Protein AF-A0A2E7YZD4-F1 (afdb_monomer)

Radius of gyration: 18.24 Å; Cα contacts (8 Å, |Δi|>4): 31; chains: 1; bounding box: 43×14×53 Å

Foldseek 3Di:
DALLVVLLVVLVVLLVPCPVVVVVCVVVVHDCVPVVVVNVVSVVVSVVSNVVSVVVRVVVVVVVVVVVVPD

Mean predicted aligned error: 8.52 Å

Structure (mmCIF, N/CA/C/O backbone):
data_AF-A0A2E7YZD4-F1
#
_entry.id   AF-A0A2E7YZD4-F1
#
loop_
_atom_site.group_PDB
_atom_site.id
_atom_site.type_symbol
_atom_site.label_atom_id
_atom_site.label_alt_id
_atom_site.label_comp_id
_atom_site.label_asym_id
_atom_site.label_entity_id
_atom_site.label_seq_id
_atom_site.pdbx_PDB_ins_code
_atom_site.Cartn_x
_atom_site.Cartn_y
_atom_site.Cartn_z
_atom_site.occupancy
_atom_site.B_iso_or_equiv
_atom_site.auth_seq_id
_atom_site.auth_comp_id
_atom_site.auth_asym_id
_atom_site.auth_atom_id
_atom_site.pdbx_PDB_model_num
ATOM 1 N N . MET A 1 1 ? 14.102 8.137 -6.179 1.00 64.31 1 MET A N 1
ATOM 2 C CA . MET A 1 1 ? 13.140 7.187 -5.583 1.00 64.31 1 MET A CA 1
ATOM 3 C C . MET A 1 1 ? 12.568 6.372 -6.716 1.00 64.31 1 MET A C 1
ATOM 5 O O . MET A 1 1 ? 12.213 6.973 -7.724 1.00 64.31 1 MET A O 1
ATOM 9 N N . SER A 1 2 ? 12.582 5.047 -6.605 1.00 85.75 2 SER A N 1
ATOM 10 C CA . SER A 1 2 ? 12.056 4.191 -7.664 1.00 85.75 2 SER A CA 1
ATOM 11 C C . SER A 1 2 ? 10.517 4.268 -7.689 1.00 85.75 2 SER A C 1
ATOM 13 O O . SER A 1 2 ? 9.915 4.573 -6.649 1.00 85.75 2 SER A O 1
ATOM 15 N N . PRO A 1 3 ? 9.865 4.064 -8.848 1.00 85.81 3 PRO A N 1
ATOM 16 C CA . PRO A 1 3 ? 8.406 4.070 -8.945 1.00 85.81 3 PRO A CA 1
ATOM 17 C C . PRO A 1 3 ? 7.756 3.097 -7.956 1.00 85.81 3 PRO A C 1
ATOM 19 O O . PRO A 1 3 ? 6.780 3.464 -7.299 1.00 85.81 3 PRO A O 1
ATOM 22 N N . PHE A 1 4 ? 8.343 1.909 -7.773 1.00 90.56 4 PHE A N 1
ATOM 23 C CA . PHE A 1 4 ? 7.873 0.942 -6.786 1.00 90.56 4 PHE A CA 1
ATOM 24 C C . PHE A 1 4 ? 7.978 1.489 -5.361 1.00 90.56 4 PHE A C 1
ATOM 26 O O . PHE A 1 4 ? 6.997 1.450 -4.626 1.00 90.56 4 PHE A O 1
ATOM 33 N N . GLY A 1 5 ? 9.116 2.082 -4.985 1.00 89.62 5 GLY A N 1
ATOM 34 C CA . GLY A 1 5 ? 9.316 2.613 -3.633 1.00 89.62 5 GLY A CA 1
ATOM 35 C C . GLY A 1 5 ? 8.327 3.723 -3.252 1.00 89.62 5 GLY A C 1
ATOM 36 O O . GLY A 1 5 ? 7.873 3.786 -2.110 1.00 89.62 5 GLY A 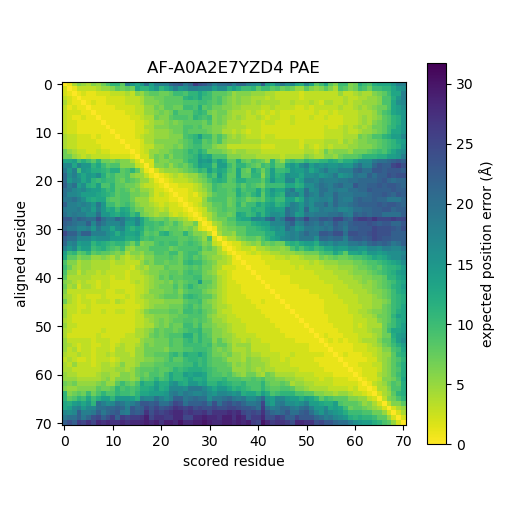O 1
ATOM 37 N N . LEU A 1 6 ? 7.927 4.579 -4.200 1.00 90.88 6 LEU A N 1
ATOM 38 C CA . LEU A 1 6 ? 6.869 5.577 -3.967 1.00 90.88 6 LEU A CA 1
ATOM 39 C C . LEU A 1 6 ? 5.498 4.922 -3.761 1.00 90.88 6 LEU A C 1
ATOM 41 O O . LEU A 1 6 ? 4.730 5.334 -2.888 1.00 90.88 6 LEU A O 1
ATOM 45 N N . MET A 1 7 ? 5.199 3.894 -4.551 1.00 92.75 7 MET A N 1
ATOM 46 C CA . MET A 1 7 ? 3.953 3.137 -4.452 1.00 92.75 7 MET A CA 1
ATOM 47 C C . MET A 1 7 ? 3.886 2.304 -3.168 1.00 92.75 7 MET A C 1
ATOM 49 O O . MET A 1 7 ? 2.813 2.186 -2.583 1.00 92.75 7 MET A O 1
ATOM 53 N N . GLU A 1 8 ? 5.016 1.810 -2.669 1.00 88.88 8 GLU A N 1
ATOM 54 C CA . GLU A 1 8 ? 5.105 1.085 -1.401 1.00 88.88 8 GLU A CA 1
ATOM 55 C C . GLU A 1 8 ? 4.751 1.985 -0.208 1.00 88.88 8 GLU A C 1
ATOM 57 O O . GLU A 1 8 ? 3.911 1.638 0.624 1.00 88.88 8 GLU A O 1
ATOM 62 N N . ILE A 1 9 ? 5.302 3.201 -0.171 1.00 92.75 9 ILE A N 1
ATOM 63 C CA . ILE A 1 9 ? 4.979 4.197 0.862 1.00 92.75 9 ILE A CA 1
ATOM 64 C C . ILE A 1 9 ? 3.496 4.593 0.792 1.00 92.75 9 ILE A C 1
ATOM 66 O O . ILE A 1 9 ? 2.836 4.715 1.830 1.00 92.75 9 ILE A O 1
ATOM 70 N N . ALA A 1 10 ? 2.947 4.762 -0.414 1.00 90.88 10 ALA A N 1
ATOM 71 C CA . ALA A 1 10 ? 1.524 5.037 -0.601 1.00 90.88 10 ALA A CA 1
ATOM 72 C C . ALA A 1 10 ? 0.649 3.871 -0.109 1.00 90.88 10 ALA A C 1
ATOM 74 O O . ALA A 1 10 ? -0.325 4.097 0.612 1.00 90.88 10 ALA A O 1
ATOM 75 N N . ALA A 1 11 ? 1.025 2.630 -0.425 1.00 91.88 11 ALA A N 1
ATOM 76 C CA . ALA A 1 11 ? 0.338 1.429 0.033 1.00 91.88 11 ALA A CA 1
ATOM 77 C C . ALA A 1 11 ? 0.333 1.318 1.566 1.00 91.88 11 ALA A C 1
ATOM 79 O O . ALA A 1 11 ? -0.727 1.106 2.157 1.00 91.88 11 ALA A O 1
ATOM 80 N N . TYR A 1 12 ? 1.474 1.534 2.228 1.00 89.44 12 TYR A N 1
ATOM 81 C CA . TYR A 1 12 ? 1.540 1.534 3.694 1.00 89.44 12 TYR A CA 1
ATOM 82 C C . TYR A 1 12 ? 0.717 2.659 4.321 1.00 89.44 12 TYR A C 1
ATOM 84 O O . TYR A 1 12 ? 0.052 2.445 5.334 1.00 89.44 12 TYR A O 1
ATOM 92 N N . SER A 1 13 ? 0.715 3.841 3.706 1.00 89.25 13 SER A N 1
ATOM 93 C CA . SER A 1 13 ? -0.075 4.982 4.181 1.00 89.25 13 SER A CA 1
ATOM 94 C C . SER A 1 13 ? -1.577 4.693 4.111 1.00 89.25 13 SER A C 1
ATOM 96 O O . SER A 1 13 ? -2.312 5.005 5.049 1.00 89.25 13 SER A O 1
ATOM 98 N N . ILE A 1 14 ? -2.028 4.043 3.033 1.00 87.00 14 ILE A N 1
ATOM 99 C CA . ILE A 1 14 ? -3.415 3.585 2.882 1.00 87.00 14 ILE A CA 1
ATOM 100 C C . ILE A 1 14 ? -3.728 2.515 3.932 1.00 87.00 14 ILE A C 1
ATOM 102 O O . ILE A 1 14 ? -4.699 2.662 4.668 1.00 87.00 14 ILE A O 1
ATOM 106 N N . ALA A 1 15 ? -2.867 1.505 4.086 1.00 84.88 15 ALA A N 1
ATOM 107 C CA . ALA A 1 15 ? -3.035 0.447 5.085 1.00 84.88 15 ALA A CA 1
ATOM 108 C C . ALA A 1 15 ? -3.157 0.990 6.519 1.00 84.88 15 ALA A C 1
ATOM 110 O O . ALA A 1 15 ? -3.901 0.454 7.340 1.00 84.88 15 ALA A O 1
ATOM 111 N N . MET A 1 16 ? -2.425 2.062 6.832 1.00 81.00 16 MET A N 1
ATOM 112 C CA . MET A 1 16 ? -2.394 2.664 8.164 1.00 81.00 16 MET A CA 1
ATOM 113 C C . MET A 1 16 ? -3.664 3.467 8.494 1.00 81.00 16 MET A C 1
ATOM 115 O O . MET A 1 16 ? -3.972 3.644 9.675 1.00 81.00 16 MET A O 1
ATOM 119 N N . SER A 1 17 ? -4.430 3.904 7.485 1.00 74.06 17 SER A N 1
ATOM 120 C CA . SER A 1 17 ? -5.574 4.824 7.621 1.00 74.06 17 SER A CA 1
ATOM 121 C C . SER A 1 17 ? -6.632 4.366 8.640 1.00 74.06 17 SER A C 1
ATOM 123 O O . SER A 1 17 ? -7.224 5.188 9.345 1.00 74.06 17 SER A O 1
ATOM 125 N N . ARG A 1 18 ? -6.852 3.049 8.786 1.00 68.31 18 ARG A N 1
ATOM 126 C CA . ARG A 1 18 ? -7.902 2.475 9.656 1.00 68.31 18 ARG A CA 1
ATOM 127 C C . ARG A 1 18 ? -7.417 1.527 10.753 1.00 68.31 18 ARG A C 1
ATOM 129 O O . ARG A 1 18 ? -8.246 1.050 11.538 1.00 68.31 18 ARG A O 1
ATOM 136 N N . SER A 1 19 ? -6.107 1.324 10.902 1.00 65.12 19 SER A N 1
ATOM 137 C CA . SER A 1 19 ? -5.525 0.417 11.909 1.00 65.12 19 SER A CA 1
ATOM 138 C C . SER A 1 19 ? -5.961 0.736 13.349 1.00 65.12 19 SER A C 1
ATOM 140 O O . SER A 1 19 ? -6.114 -0.167 14.172 1.00 65.12 19 SER A O 1
ATOM 142 N N . TYR A 1 20 ? -6.252 2.005 13.658 1.00 65.25 20 TYR A N 1
ATOM 143 C CA . TYR A 1 20 ? -6.642 2.442 15.004 1.00 65.25 20 TYR A CA 1
ATOM 144 C C . TYR A 1 20 ? -8.037 1.954 15.443 1.00 65.25 20 TYR A C 1
ATOM 146 O O . TYR A 1 20 ? -8.229 1.529 16.584 1.00 65.25 20 TYR A O 1
ATOM 154 N N . ILE A 1 21 ? -9.023 1.967 14.537 1.00 65.94 21 ILE A N 1
ATOM 155 C CA . ILE A 1 21 ? -10.412 1.570 14.844 1.00 65.94 21 ILE A CA 1
ATOM 156 C C . ILE A 1 21 ? -10.504 0.054 15.058 1.00 65.94 21 ILE A C 1
ATOM 158 O O . ILE A 1 21 ? -11.275 -0.406 15.904 1.00 65.94 21 ILE A O 1
ATOM 162 N N . LEU A 1 22 ? -9.687 -0.715 14.334 1.00 65.00 22 LEU A N 1
ATOM 163 C CA . LEU A 1 22 ? -9.611 -2.167 14.460 1.00 65.00 22 LEU A CA 1
ATOM 164 C C . LEU A 1 22 ? -9.042 -2.579 15.828 1.00 65.00 22 LEU A C 1
ATOM 166 O O . LEU A 1 22 ? -9.668 -3.366 16.536 1.00 65.00 22 LEU A O 1
ATOM 170 N N . VAL A 1 23 ? -7.919 -1.980 16.248 1.00 68.00 23 VAL A N 1
ATOM 171 C CA . VAL A 1 23 ? -7.303 -2.236 17.565 1.00 68.00 23 VAL A CA 1
ATOM 172 C C . VAL A 1 23 ? -8.241 -1.828 18.705 1.00 68.00 23 VAL A C 1
ATOM 174 O O . VAL A 1 23 ? -8.449 -2.605 19.638 1.00 68.00 23 VAL A O 1
ATOM 177 N N . HIS A 1 24 ? -8.888 -0.661 18.610 1.00 68.88 24 HIS A N 1
ATOM 178 C CA . HIS A 1 24 ? -9.853 -0.211 19.619 1.00 68.88 24 HIS A CA 1
ATOM 179 C C . HIS A 1 24 ? -11.046 -1.176 19.765 1.00 68.88 24 HIS A C 1
ATOM 181 O O . HIS A 1 24 ? -11.489 -1.460 20.882 1.00 68.88 24 HIS A O 1
ATOM 187 N N . LYS A 1 25 ? -11.562 -1.713 18.650 1.00 66.62 25 LYS A N 1
ATOM 188 C CA . LYS A 1 25 ? -12.687 -2.666 18.648 1.00 66.62 25 LYS A CA 1
ATOM 189 C C . LYS A 1 25 ? -12.294 -4.066 19.129 1.00 66.62 25 LYS A C 1
ATOM 191 O O . LYS A 1 25 ? -13.117 -4.700 19.792 1.00 66.62 25 LYS A O 1
ATOM 196 N N . ILE A 1 26 ? -11.060 -4.514 18.867 1.00 66.94 26 ILE A N 1
ATOM 197 C CA . ILE A 1 26 ? -10.496 -5.756 19.429 1.00 66.94 26 ILE A CA 1
ATOM 198 C C . ILE A 1 26 ? -10.412 -5.651 20.957 1.00 66.94 26 ILE A C 1
ATOM 200 O O . ILE A 1 26 ? -10.890 -6.547 21.652 1.00 66.94 26 ILE A O 1
ATOM 204 N N . ILE A 1 27 ? -9.895 -4.534 21.486 1.00 73.50 27 ILE A N 1
ATOM 205 C CA . ILE A 1 27 ? -9.775 -4.306 22.937 1.00 73.50 27 ILE A CA 1
ATOM 206 C C . ILE A 1 27 ? -11.158 -4.246 23.613 1.00 73.50 27 ILE A C 1
ATOM 208 O O . ILE A 1 27 ? -11.337 -4.806 24.692 1.00 73.50 27 ILE A O 1
ATOM 212 N N . LYS A 1 28 ? -12.161 -3.614 22.983 1.00 72.62 28 LYS A N 1
ATOM 213 C CA . LYS A 1 28 ? -13.518 -3.473 23.551 1.00 72.62 28 LYS A CA 1
ATOM 214 C C . LYS A 1 28 ? -14.499 -4.623 23.246 1.00 72.62 28 LYS A C 1
ATOM 216 O O . LYS A 1 28 ? -15.655 -4.522 23.650 1.00 72.62 28 LYS A O 1
ATOM 221 N N . LYS A 1 29 ? -14.092 -5.705 22.561 1.00 63.09 29 LYS A N 1
ATOM 222 C CA . LYS A 1 29 ? -14.962 -6.859 22.209 1.00 63.09 29 LYS A CA 1
ATOM 223 C C . LYS A 1 29 ? -16.285 -6.476 21.501 1.00 63.09 29 LYS A C 1
ATOM 225 O O . LYS A 1 29 ? -17.323 -7.106 21.691 1.00 63.09 29 LYS A O 1
ATOM 230 N N . ILE A 1 30 ? -16.261 -5.445 20.659 1.00 68.31 30 ILE A N 1
ATOM 231 C CA . ILE A 1 30 ? -17.441 -4.957 19.919 1.00 68.31 30 ILE A CA 1
ATOM 232 C C . ILE A 1 30 ? -17.533 -5.721 18.583 1.00 68.31 30 ILE A C 1
ATOM 234 O O . ILE A 1 30 ? -16.488 -5.966 17.978 1.00 68.31 30 ILE A O 1
ATOM 238 N N . PRO A 1 31 ? -18.721 -6.109 18.070 1.00 60.91 31 PRO A N 1
ATOM 239 C CA . PRO A 1 31 ? -18.820 -6.825 16.795 1.00 60.91 31 PRO A CA 1
ATOM 240 C C . PRO A 1 31 ? -18.219 -6.028 15.617 1.00 60.91 31 PRO A C 1
ATOM 242 O O . PRO A 1 31 ? -18.752 -5.008 15.191 1.00 60.91 31 PRO A O 1
ATOM 245 N N . ILE A 1 32 ? -17.124 -6.556 15.054 1.00 62.19 32 ILE A N 1
ATOM 246 C CA . ILE A 1 32 ? -16.283 -5.991 13.968 1.00 62.19 32 ILE A CA 1
ATOM 247 C C . ILE A 1 32 ? -16.868 -6.223 12.555 1.00 62.19 32 ILE A C 1
ATOM 249 O O . ILE A 1 32 ? -16.255 -5.898 11.541 1.00 62.19 32 ILE A O 1
ATOM 253 N N . ARG A 1 33 ? -18.091 -6.761 12.442 1.00 63.62 33 ARG A N 1
ATOM 254 C CA . ARG A 1 33 ? -18.655 -7.251 11.162 1.00 63.62 33 ARG A CA 1
ATOM 255 C C . ARG A 1 33 ? -18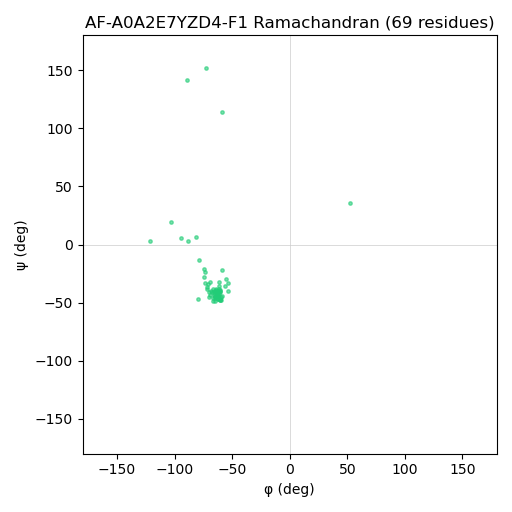.747 -6.183 10.055 1.00 63.62 33 ARG A C 1
ATOM 257 O O . ARG A 1 33 ? -18.827 -6.540 8.882 1.00 63.62 33 ARG A O 1
ATOM 264 N N . GLY A 1 34 ? -18.756 -4.898 10.413 1.00 66.75 34 GLY A N 1
ATOM 265 C CA . GLY A 1 34 ? -18.747 -3.781 9.463 1.00 66.75 34 GLY A CA 1
ATOM 266 C C . GLY A 1 34 ? -17.360 -3.469 8.893 1.00 66.75 34 GLY A C 1
ATOM 267 O O . GLY A 1 34 ? -17.219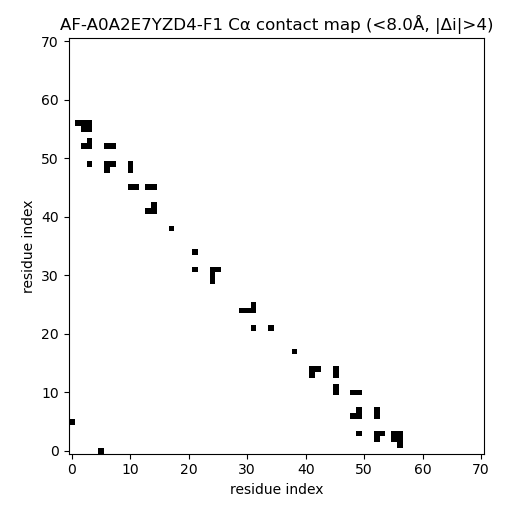 -3.334 7.681 1.00 66.75 34 GLY A O 1
ATOM 268 N N . ASP A 1 35 ? -16.335 -3.391 9.743 1.00 71.25 35 ASP A N 1
ATOM 269 C CA . ASP A 1 35 ? -15.003 -2.907 9.355 1.00 71.25 35 ASP A CA 1
ATOM 270 C C . ASP A 1 35 ? -14.225 -3.919 8.513 1.00 71.25 35 ASP A C 1
ATOM 272 O O . ASP A 1 35 ? -13.456 -3.521 7.646 1.00 71.25 35 ASP A O 1
ATOM 276 N N . ILE A 1 36 ? -14.486 -5.220 8.686 1.00 73.44 36 ILE A N 1
ATOM 277 C CA . ILE A 1 36 ? -13.756 -6.275 7.967 1.00 73.44 36 ILE A CA 1
ATOM 278 C C . ILE A 1 36 ? -13.922 -6.180 6.442 1.00 73.44 36 ILE A C 1
ATOM 280 O O . ILE A 1 36 ? -12.998 -6.499 5.702 1.00 73.44 36 ILE A O 1
ATOM 284 N N . ARG A 1 37 ? -15.083 -5.701 5.964 1.00 80.25 37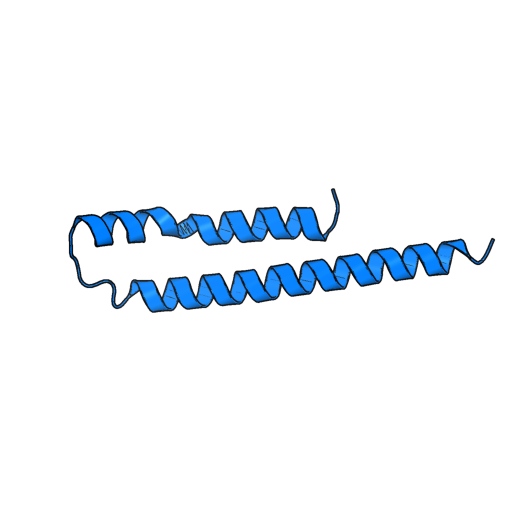 ARG A N 1
ATOM 285 C CA . ARG A 1 37 ? -15.333 -5.485 4.529 1.00 80.25 37 ARG A CA 1
ATOM 286 C C . ARG A 1 37 ? -14.491 -4.344 3.977 1.00 80.25 37 ARG A C 1
ATOM 288 O O . ARG A 1 37 ? -13.982 -4.452 2.870 1.00 80.25 37 ARG A O 1
ATOM 295 N N . VAL A 1 38 ? -14.339 -3.275 4.751 1.00 80.19 38 VAL A N 1
ATOM 296 C CA . VAL A 1 38 ? -13.540 -2.112 4.353 1.00 80.19 38 VAL A CA 1
ATOM 297 C C . VAL A 1 38 ? -12.058 -2.477 4.357 1.00 80.19 38 VAL A C 1
ATOM 299 O O . VAL A 1 38 ? -11.385 -2.239 3.362 1.00 80.19 38 VAL A O 1
ATOM 302 N N . THR A 1 39 ? -11.581 -3.161 5.402 1.00 82.94 39 THR A N 1
ATOM 303 C CA . THR A 1 39 ? -10.195 -3.647 5.470 1.00 82.94 39 THR A CA 1
ATOM 304 C C . THR A 1 39 ? -9.875 -4.622 4.338 1.00 82.94 39 THR A C 1
ATOM 306 O O . THR A 1 39 ? -8.801 -4.544 3.754 1.00 82.94 39 THR A O 1
ATOM 309 N N . ALA A 1 40 ? -10.805 -5.509 3.967 1.00 85.25 40 ALA A N 1
ATOM 310 C CA . ALA A 1 40 ? -10.614 -6.389 2.815 1.00 85.25 40 ALA A CA 1
ATOM 311 C C . ALA A 1 40 ? -10.446 -5.600 1.504 1.00 85.25 40 ALA A C 1
ATOM 313 O O . ALA A 1 40 ? -9.582 -5.938 0.699 1.00 85.25 40 ALA A O 1
ATOM 314 N N . ILE A 1 41 ? -11.222 -4.529 1.304 1.00 87.44 41 ILE A N 1
ATOM 315 C CA . ILE A 1 41 ? -11.091 -3.654 0.130 1.00 87.44 41 ILE A CA 1
ATOM 316 C C . ILE A 1 41 ? -9.746 -2.911 0.149 1.00 87.44 41 ILE A C 1
ATOM 318 O O . ILE A 1 41 ? -9.075 -2.875 -0.877 1.00 87.44 41 ILE A O 1
ATOM 322 N N . GLU A 1 42 ? -9.313 -2.377 1.296 1.00 88.75 42 GLU A N 1
ATOM 323 C CA . GLU A 1 42 ? -7.995 -1.733 1.429 1.00 88.75 42 GLU A CA 1
ATOM 324 C C . GLU A 1 42 ? -6.853 -2.699 1.088 1.00 88.75 42 GLU A C 1
ATOM 326 O O . GLU A 1 42 ? -5.960 -2.341 0.323 1.00 88.75 42 GLU A O 1
ATOM 331 N N . VAL A 1 43 ? -6.907 -3.944 1.577 1.00 89.12 43 VAL A N 1
ATOM 332 C CA . VAL A 1 43 ? -5.906 -4.981 1.264 1.00 89.12 43 VAL A CA 1
ATOM 333 C C . VAL A 1 43 ? -5.871 -5.291 -0.232 1.00 89.12 43 VAL A C 1
ATOM 335 O O . VAL A 1 43 ? -4.790 -5.385 -0.809 1.00 89.12 43 VAL A O 1
ATOM 338 N N . VAL A 1 44 ? -7.031 -5.401 -0.883 1.00 93.56 44 VAL A N 1
ATOM 339 C CA . VAL A 1 44 ? -7.099 -5.608 -2.338 1.00 93.56 44 VAL A CA 1
ATOM 340 C C . VAL A 1 44 ? -6.474 -4.428 -3.085 1.00 93.56 44 VAL A C 1
ATOM 342 O O . VAL A 1 44 ? -5.672 -4.644 -3.991 1.00 93.56 44 VAL A O 1
ATOM 345 N N . ILE A 1 45 ? -6.775 -3.190 -2.678 1.00 91.62 45 ILE A N 1
ATOM 346 C CA . ILE A 1 45 ? -6.190 -1.982 -3.276 1.00 91.62 45 ILE A CA 1
ATOM 347 C C . ILE A 1 45 ? -4.666 -1.990 -3.129 1.00 91.62 45 ILE A C 1
ATOM 349 O O . ILE A 1 45 ? -3.968 -1.740 -4.107 1.00 91.62 45 ILE A O 1
ATOM 353 N N . ILE A 1 46 ? -4.143 -2.322 -1.946 1.00 94.00 46 ILE A N 1
ATOM 354 C CA . ILE A 1 46 ? -2.700 -2.401 -1.679 1.00 94.00 46 ILE A CA 1
ATOM 355 C C . ILE A 1 46 ? -2.025 -3.425 -2.590 1.00 94.00 46 ILE A C 1
ATOM 357 O O . ILE A 1 46 ? -1.011 -3.114 -3.210 1.00 94.00 46 ILE A O 1
ATOM 361 N N . ILE A 1 47 ? -2.599 -4.625 -2.710 1.00 94.31 47 ILE A N 1
ATOM 362 C CA . ILE A 1 47 ? -2.056 -5.681 -3.571 1.00 94.31 47 ILE A CA 1
ATOM 363 C C . ILE A 1 47 ? -2.024 -5.213 -5.028 1.00 94.31 47 ILE A C 1
ATOM 365 O O . ILE A 1 47 ? -0.990 -5.327 -5.685 1.00 94.31 47 ILE A O 1
ATOM 369 N N . CYS A 1 48 ? -3.120 -4.638 -5.530 1.00 94.75 48 CYS A N 1
ATOM 370 C CA . CYS A 1 48 ? -3.173 -4.102 -6.889 1.00 94.75 48 CYS A CA 1
ATOM 371 C C . CYS A 1 48 ? -2.146 -2.984 -7.113 1.00 94.75 48 CYS A C 1
ATOM 373 O O . CYS A 1 48 ? -1.504 -2.944 -8.161 1.00 94.75 48 CYS A O 1
ATOM 375 N N . LEU A 1 49 ? -1.973 -2.096 -6.134 1.00 93.00 49 LEU A N 1
ATOM 376 C CA . LEU A 1 49 ? -1.065 -0.957 -6.220 1.00 93.00 49 LEU A CA 1
ATOM 377 C C . LEU A 1 49 ? 0.402 -1.419 -6.217 1.00 93.00 49 LEU A C 1
ATOM 379 O O . LEU A 1 49 ? 1.172 -0.991 -7.070 1.00 93.00 49 LEU A O 1
ATOM 383 N N . LEU A 1 50 ? 0.780 -2.365 -5.355 1.00 92.44 50 LEU A N 1
ATOM 384 C CA . LEU A 1 50 ? 2.133 -2.935 -5.345 1.00 92.44 50 LEU A CA 1
ATOM 385 C C . LEU A 1 50 ? 2.447 -3.729 -6.621 1.00 92.44 50 LEU A C 1
ATOM 387 O O . LEU A 1 50 ? 3.542 -3.593 -7.165 1.00 92.44 50 LEU A O 1
ATOM 391 N N . LEU A 1 51 ? 1.488 -4.507 -7.136 1.00 94.38 51 LEU A N 1
ATOM 392 C CA . LEU A 1 51 ? 1.649 -5.223 -8.407 1.00 94.38 51 LEU A CA 1
ATOM 393 C C . LEU A 1 51 ? 1.842 -4.256 -9.579 1.00 94.38 51 LEU A C 1
ATOM 395 O O . LEU A 1 51 ? 2.740 -4.455 -10.396 1.00 94.38 51 LEU A O 1
ATOM 399 N N . ALA A 1 52 ? 1.041 -3.190 -9.643 1.00 94.50 52 ALA A N 1
ATOM 400 C CA . ALA A 1 52 ? 1.192 -2.154 -10.659 1.00 94.50 52 ALA A CA 1
ATOM 401 C C . ALA A 1 52 ? 2.555 -1.451 -10.553 1.00 94.50 52 ALA A C 1
ATOM 403 O O . ALA A 1 52 ? 3.194 -1.213 -11.573 1.00 94.50 52 ALA A O 1
ATOM 404 N N . GLY A 1 53 ? 3.034 -1.178 -9.337 1.00 92.56 53 GLY A N 1
ATOM 405 C CA . GLY A 1 53 ? 4.352 -0.582 -9.123 1.00 92.56 53 GLY A CA 1
ATOM 406 C C . GLY A 1 53 ? 5.494 -1.479 -9.572 1.00 92.56 53 GLY A C 1
ATOM 407 O O . GLY A 1 53 ? 6.391 -1.007 -10.266 1.00 92.56 53 GLY A O 1
ATOM 408 N N . GLY A 1 54 ? 5.433 -2.773 -9.249 1.00 92.06 54 GLY A N 1
ATOM 409 C CA . GLY A 1 54 ? 6.438 -3.741 -9.689 1.00 92.06 54 GLY A CA 1
ATOM 410 C C . GLY A 1 54 ? 6.456 -3.894 -11.210 1.00 92.06 54 GLY A C 1
ATOM 411 O O . GLY A 1 54 ? 7.522 -3.947 -11.820 1.00 92.06 54 GLY A O 1
ATOM 412 N N . PHE A 1 55 ? 5.279 -3.882 -11.839 1.00 93.38 55 PHE A N 1
ATOM 413 C CA . PHE A 1 55 ? 5.164 -3.931 -13.294 1.00 93.38 55 PHE A CA 1
ATOM 414 C C . PHE A 1 55 ? 5.722 -2.671 -13.968 1.00 93.38 55 PHE A C 1
ATOM 416 O O . PHE A 1 55 ? 6.495 -2.772 -14.918 1.00 93.38 55 PHE A O 1
ATOM 423 N N . ILE A 1 56 ? 5.382 -1.483 -13.459 1.00 93.12 56 ILE A N 1
ATOM 424 C CA . ILE A 1 56 ? 5.909 -0.213 -13.979 1.00 93.12 56 ILE A CA 1
ATOM 425 C C . ILE A 1 56 ? 7.427 -0.140 -13.812 1.00 93.12 56 ILE A C 1
ATOM 427 O O . ILE A 1 56 ? 8.113 0.328 -14.716 1.00 93.12 56 ILE A O 1
ATOM 431 N N . GLU A 1 57 ? 7.965 -0.608 -12.688 1.00 91.19 57 GL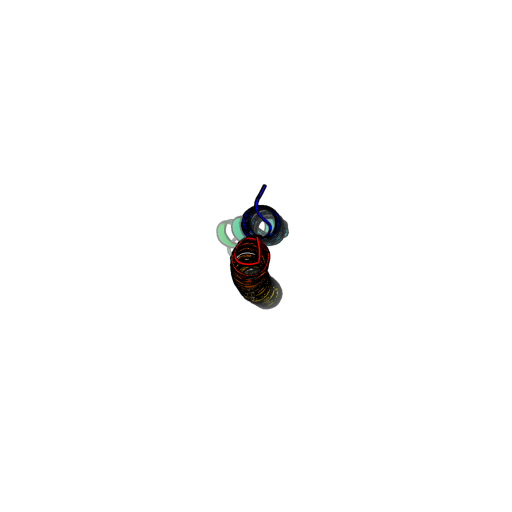U A N 1
ATOM 43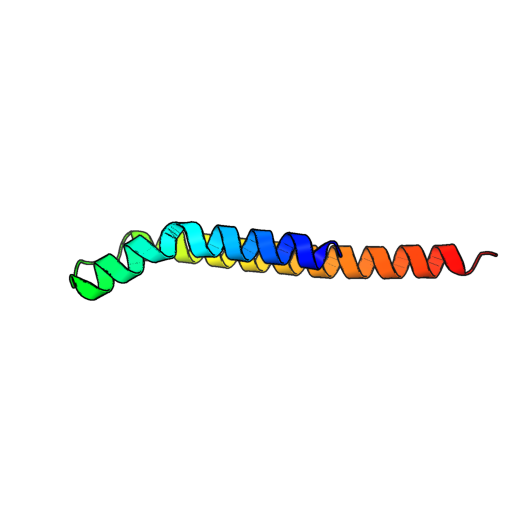2 C CA . GLU A 1 57 ? 9.408 -0.622 -12.459 1.00 91.19 57 GLU A CA 1
ATOM 433 C C . GLU A 1 57 ? 10.132 -1.567 -13.424 1.00 91.19 57 GLU A C 1
ATOM 435 O O . GLU A 1 57 ? 11.146 -1.178 -14.002 1.00 91.19 57 GLU A O 1
ATOM 440 N N . HIS A 1 58 ? 9.571 -2.752 -13.685 1.00 91.19 58 HIS A N 1
ATOM 441 C CA . HIS A 1 58 ? 10.102 -3.665 -14.697 1.00 91.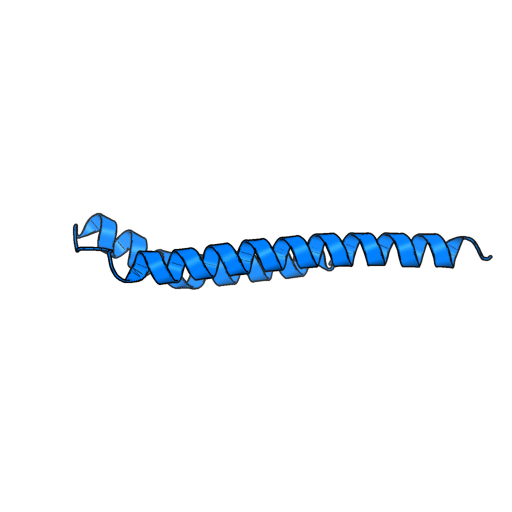19 58 HIS A CA 1
ATOM 442 C C . HIS A 1 58 ? 10.096 -3.029 -16.095 1.00 91.19 58 HIS A C 1
ATOM 444 O O . HIS A 1 58 ? 11.120 -3.038 -16.775 1.00 91.19 58 HIS A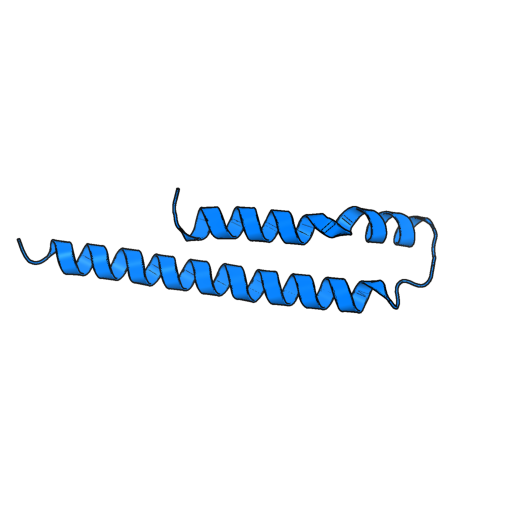 O 1
ATOM 450 N N . LEU A 1 59 ? 8.980 -2.414 -16.505 1.00 90.88 59 LEU A N 1
ATOM 451 C CA . LEU A 1 59 ? 8.878 -1.713 -17.792 1.00 90.88 59 LEU A CA 1
ATOM 452 C C . LEU A 1 59 ? 9.853 -0.534 -17.901 1.00 90.88 59 LEU A C 1
ATOM 454 O O . LEU A 1 59 ? 10.416 -0.287 -18.967 1.00 90.88 59 LEU A O 1
ATOM 458 N N . LEU A 1 60 ? 10.067 0.207 -16.814 1.00 89.50 60 LEU A N 1
ATOM 459 C CA . LEU A 1 60 ? 11.028 1.309 -16.772 1.00 89.50 60 LEU A CA 1
ATOM 460 C C . LEU A 1 60 ? 12.464 0.798 -16.961 1.00 89.50 60 LEU A C 1
ATOM 462 O O . LEU A 1 60 ? 13.228 1.373 -17.732 1.00 89.50 60 LEU A O 1
ATOM 466 N N . ILE A 1 61 ? 12.832 -0.287 -16.278 1.00 89.12 61 ILE A N 1
ATOM 467 C CA . ILE A 1 61 ? 14.164 -0.893 -16.407 1.00 89.12 61 ILE A CA 1
ATOM 468 C C . ILE A 1 61 ? 14.366 -1.429 -17.826 1.00 89.12 61 ILE A C 1
ATOM 470 O O . ILE A 1 61 ? 15.399 -1.165 -18.437 1.00 89.12 61 ILE A O 1
ATOM 474 N N . GLU A 1 62 ? 13.374 -2.127 -18.373 1.00 90.00 62 GLU A N 1
ATOM 475 C CA . GLU A 1 62 ? 13.419 -2.688 -19.724 1.00 90.00 62 GLU A CA 1
ATOM 476 C C . GLU A 1 62 ? 13.518 -1.593 -20.796 1.00 90.00 62 GLU A C 1
ATOM 478 O O . GLU A 1 62 ? 14.372 -1.665 -21.679 1.00 90.00 62 GLU A O 1
ATOM 483 N N . SER A 1 63 ? 12.727 -0.523 -20.680 1.00 86.31 63 SER A N 1
ATOM 484 C CA . SER A 1 63 ? 12.771 0.611 -21.615 1.00 86.31 63 SER A CA 1
ATOM 485 C C . SER A 1 63 ? 14.082 1.401 -21.549 1.00 86.31 63 SER A C 1
ATOM 487 O O . SER A 1 63 ? 14.605 1.792 -22.597 1.00 86.31 63 SER A O 1
ATOM 489 N N . MET A 1 64 ? 14.664 1.594 -20.359 1.00 83.06 64 MET A N 1
ATOM 490 C CA . MET A 1 64 ? 15.979 2.233 -20.221 1.00 83.06 64 MET A CA 1
ATOM 491 C C . MET A 1 64 ? 17.116 1.326 -20.701 1.00 83.06 64 MET A C 1
ATOM 493 O O . MET A 1 64 ? 18.041 1.807 -21.352 1.00 83.06 64 MET A O 1
ATOM 497 N N . SER A 1 65 ? 17.033 0.018 -20.444 1.00 78.25 65 SER A N 1
ATOM 498 C CA . SER A 1 65 ? 17.996 -0.963 -20.957 1.00 78.25 65 SER A CA 1
ATOM 499 C C . SER A 1 65 ? 17.958 -1.048 -22.484 1.00 78.25 65 SER A C 1
ATOM 501 O O . SER A 1 65 ? 19.012 -1.123 -23.106 1.00 78.25 65 SER A O 1
ATOM 503 N N . SER A 1 66 ? 16.767 -1.013 -23.088 1.00 74.69 66 SER A N 1
ATOM 504 C CA . SER A 1 66 ? 16.590 -1.056 -24.544 1.00 74.69 66 SER A CA 1
ATOM 505 C C . SER A 1 66 ? 17.026 0.243 -25.226 1.00 74.69 66 SER A C 1
ATOM 507 O O . SER A 1 66 ? 17.589 0.196 -26.314 1.00 74.69 66 SER A O 1
ATOM 509 N N . SER A 1 67 ? 16.798 1.401 -24.598 1.00 64.50 67 SER A N 1
ATOM 510 C CA . SER A 1 67 ? 17.244 2.697 -25.139 1.00 64.50 67 SER A CA 1
ATOM 511 C C . SER A 1 67 ? 18.761 2.898 -25.009 1.00 64.50 67 SER A C 1
ATOM 513 O O . SER A 1 67 ? 19.351 3.669 -25.759 1.00 64.50 67 SER A O 1
ATOM 515 N N . GLY A 1 68 ? 19.406 2.212 -24.059 1.00 59.25 68 GLY A N 1
ATOM 516 C CA . GLY A 1 68 ? 20.854 2.271 -23.844 1.00 59.25 68 GLY A CA 1
ATOM 517 C C . GLY A 1 68 ? 21.686 1.424 -24.813 1.00 59.25 68 GLY A C 1
ATOM 518 O O . GLY A 1 68 ? 22.897 1.607 -24.868 1.00 59.25 68 GLY A O 1
ATOM 519 N N . SER A 1 69 ? 21.065 0.513 -25.571 1.00 56.81 69 SER A N 1
ATOM 520 C CA . SER A 1 69 ? 21.742 -0.359 -26.545 1.00 56.81 69 SER A CA 1
ATOM 521 C C . SER A 1 69 ? 21.748 0.174 -27.985 1.00 56.81 69 SER A C 1
ATOM 523 O O . SER A 1 69 ? 22.200 -0.534 -28.881 1.00 56.81 69 SER A O 1
ATOM 525 N N . GLU A 1 70 ? 21.260 1.397 -28.220 1.00 57.59 70 GLU A N 1
ATOM 526 C CA . GLU A 1 70 ? 21.297 2.068 -29.534 1.00 57.59 70 GLU A CA 1
ATOM 527 C C . GLU A 1 70 ? 22.393 3.152 -29.654 1.00 57.59 70 GLU A C 1
ATOM 529 O O . GLU A 1 70 ? 22.323 3.997 -30.547 1.00 57.59 70 GLU A O 1
ATOM 534 N N . ILE A 1 71 ? 23.422 3.136 -28.792 1.00 48.47 71 ILE A N 1
ATOM 535 C CA . ILE A 1 71 ? 24.615 4.002 -28.919 1.00 48.47 71 ILE A CA 1
ATOM 536 C C . ILE A 1 71 ? 25.883 3.159 -29.041 1.00 48.47 71 ILE A C 1
ATOM 538 O O . ILE A 1 71 ? 26.108 2.309 -28.151 1.00 48.47 71 ILE A O 1
#

pLDDT: mean 80.34, std 12.43, range [48.47, 94.75]

Solvent-accessible surface area (backbone atoms only — not comparable to full-atom values): 4029 Å² total; per-residue (Å²): 132,55,64,34,61,56,36,49,55,49,36,52,54,59,63,53,73,55,53,65,62,53,55,54,33,62,77,66,73,50,89,57,81,69,56,55,60,53,53,51,50,52,52,51,51,35,53,53,45,46,52,52,20,52,50,51,41,51,51,50,52,50,53,53,55,60,64,60,71,78,114

Secondary structure (DSSP, 8-state):
--HHHHHHHHHHHHHHTTHHHHHHHHHTT---TTHHHH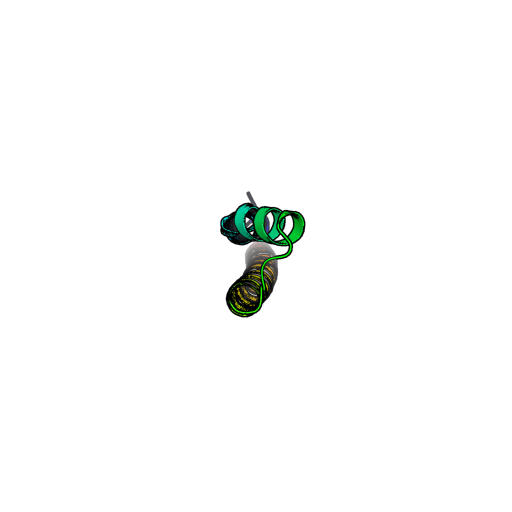HHHHHHHHHHHHHHHHHHHHHHHHHHHHHTT--

Sequence (71 aa):
MSPFGLMEIAAYSIAMSRSYILVHKIIKKIPIRGDIRVTAIEVVIIICLLLAGGFIEHLLIESMSSSGSEI